Protein AF-A0A4C2ENH7-F1 (afdb_monomer_lite)

Radius of gyration: 14.87 Å; chains: 1; bounding box: 34×25×34 Å

Sequence (69 aa):
MIGSVENGTSPREVTSQDYESIYNGLIQNHLPKLAKYDIIDYDDRAKVVTVTPRIEEYVILIVIARMID

pLDDT: mean 79.7, std 13.09, range [50.72, 94.62]

Foldseek 3Di:
DVLCVVVVHDPVPCDPVSVVVVVCCCLVPPVVVCVVVVQWDADPVVRDIGGDPVVVVVVVVVVVVVVVD

Secondary structure (DSSP, 8-state):
-HHHHHH---TTT--HHHHHHHHHHIIIIIHHHHHHTTSEEEETTTTEEEE-TTHHHHHHHHHHHHHH-

InterPro domains:
  IPR055768 Domain of unknown function DUF7344 [PF24035] (5-50)

Structure (mmCIF, N/CA/C/O backbone):
data_AF-A0A4C2ENH7-F1
#
_entry.id   AF-A0A4C2ENH7-F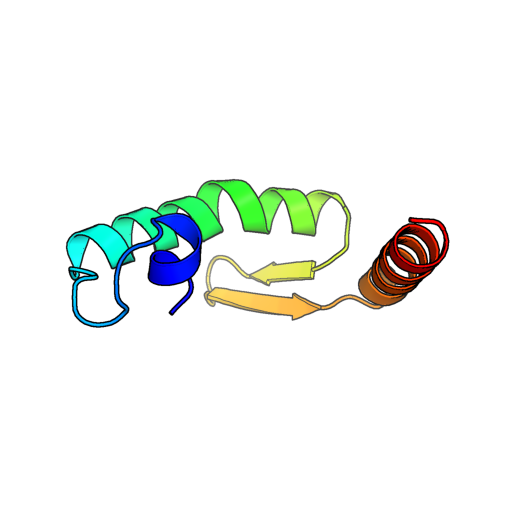1
#
loop_
_atom_site.group_PDB
_atom_site.id
_atom_site.type_symbol
_atom_site.label_atom_id
_atom_site.label_alt_id
_atom_site.label_comp_id
_atom_site.label_asym_id
_atom_site.label_entity_id
_atom_site.label_seq_id
_atom_site.pdbx_PDB_ins_code
_atom_site.Cartn_x
_atom_site.Cartn_y
_atom_site.Cartn_z
_atom_site.occupancy
_atom_site.B_iso_or_equiv
_atom_site.auth_seq_id
_atom_site.auth_comp_id
_atom_site.auth_asym_id
_atom_site.auth_atom_id
_atom_site.pdbx_PDB_model_num
ATOM 1 N N . MET A 1 1 ? 3.485 1.089 16.020 1.00 53.56 1 MET A N 1
ATOM 2 C CA . MET A 1 1 ? 2.087 0.950 15.553 1.00 53.56 1 MET A CA 1
ATOM 3 C C . MET A 1 1 ? 1.878 1.995 14.460 1.00 53.56 1 MET A C 1
ATOM 5 O O . MET A 1 1 ? 2.325 3.109 14.692 1.00 53.56 1 MET A O 1
ATOM 9 N N . ILE A 1 2 ? 1.296 1.666 13.296 1.00 56.69 2 ILE A N 1
ATOM 10 C CA . ILE A 1 2 ? 1.185 2.601 12.145 1.00 56.69 2 ILE A CA 1
ATOM 11 C C . ILE A 1 2 ? 0.559 3.942 12.557 1.00 56.69 2 ILE A C 1
ATOM 13 O O . ILE A 1 2 ? 1.111 4.988 12.242 1.00 56.69 2 ILE A O 1
ATOM 17 N N . GLY A 1 3 ? -0.475 3.911 13.401 1.00 50.72 3 GLY A N 1
ATOM 18 C CA . GLY A 1 3 ? -1.124 5.129 13.884 1.00 50.72 3 GLY A CA 1
ATOM 19 C C . GLY A 1 3 ? -0.244 6.099 14.671 1.00 50.72 3 GLY A C 1
ATOM 20 O O . GLY A 1 3 ? -0.437 7.303 14.618 1.00 50.72 3 GLY A O 1
ATOM 21 N N . SER A 1 4 ? 0.771 5.584 15.359 1.00 53.41 4 SER A N 1
ATOM 22 C CA . SER A 1 4 ? 1.748 6.401 16.085 1.00 53.41 4 SER A CA 1
ATOM 23 C C . SER A 1 4 ? 2.717 7.111 15.126 1.00 53.41 4 SER A C 1
ATOM 25 O O . SER A 1 4 ? 3.155 8.223 15.400 1.00 53.41 4 SER A O 1
ATOM 27 N N . VAL A 1 5 ? 3.001 6.500 13.968 1.00 59.31 5 VAL A N 1
ATOM 28 C CA . VAL A 1 5 ? 3.791 7.117 12.890 1.00 59.31 5 VAL A CA 1
ATOM 29 C C . VAL A 1 5 ? 2.963 8.162 12.142 1.00 59.31 5 VAL A C 1
ATOM 31 O O . VAL A 1 5 ? 3.485 9.225 11.828 1.00 59.31 5 VAL A O 1
ATOM 34 N N . GLU A 1 6 ? 1.681 7.890 11.888 1.00 57.34 6 GLU A N 1
ATOM 35 C CA . GLU A 1 6 ? 0.794 8.829 11.187 1.00 57.34 6 GLU A CA 1
ATOM 36 C C . GLU A 1 6 ? 0.405 10.046 12.036 1.00 57.34 6 GLU A C 1
ATOM 38 O O . GLU A 1 6 ? 0.387 11.161 11.521 1.00 57.34 6 GLU A O 1
ATOM 43 N N . ASN A 1 7 ? 0.153 9.864 13.336 1.00 62.94 7 ASN A N 1
ATOM 44 C CA . ASN A 1 7 ? -0.332 10.936 14.213 1.00 62.94 7 ASN A CA 1
ATOM 45 C C . ASN A 1 7 ? 0.763 11.579 15.080 1.00 62.94 7 ASN A C 1
ATOM 47 O O . ASN A 1 7 ? 0.457 12.451 15.892 1.00 62.94 7 ASN A O 1
ATOM 51 N N . GLY A 1 8 ? 2.020 11.132 14.981 1.00 59.16 8 GLY A N 1
ATOM 52 C CA . GLY A 1 8 ? 3.131 11.646 15.798 1.00 59.16 8 GLY A CA 1
ATOM 53 C C . GLY A 1 8 ? 2.953 11.463 17.315 1.00 59.16 8 GLY A C 1
ATOM 54 O O . GLY A 1 8 ? 3.623 12.130 18.100 1.00 59.16 8 GLY A O 1
ATOM 55 N N . THR A 1 9 ? 2.042 10.586 17.737 1.00 62.00 9 THR A N 1
ATOM 56 C CA . THR A 1 9 ? 1.673 10.326 19.139 1.00 62.00 9 THR A CA 1
ATOM 57 C C . THR A 1 9 ? 2.369 9.082 19.667 1.00 62.00 9 THR A C 1
ATOM 59 O O . THR A 1 9 ? 2.723 8.186 18.901 1.00 62.00 9 THR A O 1
ATOM 62 N N . SER A 1 10 ? 2.581 8.991 20.982 1.00 57.81 10 SER A N 1
ATOM 63 C CA . SER A 1 10 ? 3.212 7.815 21.592 1.00 57.81 10 SER A CA 1
ATOM 64 C C . SER A 1 10 ? 2.379 6.551 21.318 1.00 57.81 10 SER A C 1
ATOM 66 O O . SER A 1 10 ? 1.153 6.605 21.418 1.00 57.81 10 SER A O 1
ATOM 68 N N . PRO A 1 11 ? 2.982 5.370 21.058 1.00 55.47 11 PRO A N 1
ATOM 69 C CA . PRO A 1 11 ? 2.234 4.125 20.847 1.00 55.47 11 PRO A CA 1
ATOM 70 C C . PRO A 1 11 ? 1.296 3.735 22.001 1.00 55.47 11 PRO A C 1
ATOM 72 O O . PRO A 1 11 ? 0.440 2.875 21.818 1.00 55.47 11 PRO A O 1
ATOM 75 N N . ARG A 1 12 ? 1.484 4.328 23.190 1.00 56.38 12 ARG A N 1
ATOM 76 C CA . ARG A 1 12 ? 0.653 4.128 24.388 1.00 56.38 12 ARG A CA 1
ATOM 77 C C . ARG A 1 12 ? -0.594 5.016 24.436 1.00 56.38 12 ARG A C 1
ATOM 79 O O . ARG A 1 12 ? -1.457 4.770 25.267 1.00 56.38 12 ARG A O 1
ATOM 86 N N . GLU A 1 13 ? -0.671 6.032 23.583 1.00 62.19 13 GLU A N 1
ATOM 87 C CA . GLU A 1 13 ? -1.755 7.024 23.548 1.00 62.19 13 GLU A CA 1
ATOM 88 C C . GLU A 1 13 ? -2.745 6.770 22.409 1.00 62.19 13 GLU A C 1
ATOM 90 O O . GLU A 1 13 ? -3.779 7.425 22.342 1.00 62.19 13 GLU A O 1
ATOM 95 N N . VAL A 1 14 ? -2.449 5.811 21.526 1.00 61.81 14 VAL A N 1
ATOM 96 C CA . VAL A 1 14 ? -3.344 5.433 20.431 1.00 61.81 14 VAL A CA 1
ATOM 97 C C . VAL A 1 14 ? -4.587 4.782 21.027 1.00 61.81 14 VAL A C 1
ATOM 99 O O . VAL A 1 14 ? -4.525 3.673 21.564 1.00 61.81 14 VAL A O 1
ATOM 102 N N . THR A 1 15 ? -5.718 5.478 20.952 1.00 69.81 15 THR A N 1
ATOM 103 C CA . THR A 1 15 ? -6.999 4.929 21.392 1.00 69.81 15 THR A CA 1
ATOM 104 C C . THR A 1 15 ? -7.509 3.901 20.382 1.00 69.81 15 THR A C 1
ATOM 106 O O . THR A 1 15 ? -7.113 3.891 19.215 1.00 69.81 15 THR A O 1
ATOM 109 N N . SER A 1 16 ? -8.442 3.042 20.797 1.00 70.62 16 SER A N 1
ATOM 110 C CA . SER A 1 16 ? -9.115 2.113 19.876 1.00 70.62 16 SER A CA 1
ATOM 111 C C . SER A 1 16 ? -9.815 2.842 18.722 1.00 70.62 16 SER A C 1
ATOM 113 O O . SER A 1 16 ? -9.917 2.304 17.624 1.00 70.62 16 SER A O 1
ATOM 115 N N . GLN A 1 17 ? -10.260 4.077 18.963 1.00 73.88 17 GLN A N 1
ATOM 116 C CA . GLN A 1 17 ? -10.949 4.913 17.986 1.00 73.88 17 GLN A CA 1
ATOM 117 C C . GLN A 1 17 ? -9.974 5.517 16.962 1.00 73.88 17 GLN A C 1
ATOM 119 O O . GLN A 1 17 ? -10.272 5.549 15.769 1.00 73.88 17 GLN A O 1
ATOM 124 N N . ASP A 1 18 ? -8.769 5.898 17.399 1.00 70.62 18 ASP A N 1
ATOM 125 C CA . ASP A 1 18 ? -7.679 6.279 16.492 1.00 70.62 18 ASP A CA 1
ATOM 126 C C . ASP A 1 18 ? -7.260 5.091 15.626 1.00 70.62 18 ASP A C 1
ATOM 128 O O . ASP A 1 18 ? -7.072 5.224 14.417 1.00 70.62 18 ASP A O 1
ATOM 132 N N . TYR A 1 19 ? -7.176 3.906 16.233 1.00 70.69 19 TYR A N 1
ATOM 133 C CA . TYR A 1 19 ? -6.832 2.677 15.529 1.00 70.69 19 TYR A CA 1
ATOM 134 C C . TYR A 1 19 ? -7.832 2.359 14.411 1.00 70.69 19 TYR A C 1
ATOM 136 O O . TYR A 1 19 ? -7.427 2.040 13.296 1.00 70.69 19 TYR A O 1
ATOM 144 N N . GLU A 1 20 ? -9.130 2.488 14.688 1.00 78.12 20 GLU A N 1
ATOM 145 C CA . G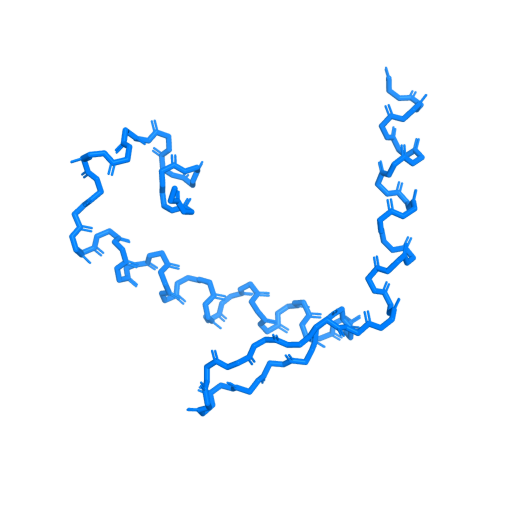LU A 1 20 ? -10.195 2.279 13.706 1.00 78.12 20 GLU A CA 1
ATOM 146 C C . GLU A 1 20 ? -10.147 3.317 12.575 1.00 78.12 20 GLU A C 1
ATOM 148 O O . GLU A 1 20 ? -10.265 2.961 11.403 1.00 78.12 20 GLU A O 1
ATOM 153 N N . SER A 1 21 ? -9.894 4.588 12.901 1.00 79.00 21 SER A N 1
ATOM 154 C CA . SER A 1 21 ? -9.747 5.666 11.915 1.00 79.00 21 SER A CA 1
ATOM 155 C C . SER A 1 21 ? -8.584 5.413 10.947 1.00 79.00 21 SER A C 1
ATOM 157 O O . SER A 1 21 ? -8.754 5.452 9.727 1.00 79.00 21 SER A O 1
ATOM 159 N N . ILE A 1 22 ? -7.415 5.064 11.485 1.00 76.69 22 ILE A N 1
ATOM 160 C CA . ILE A 1 22 ? -6.211 4.734 10.711 1.00 76.69 22 ILE A CA 1
ATOM 161 C C . ILE A 1 22 ? -6.423 3.481 9.863 1.00 76.69 22 ILE A C 1
ATOM 163 O O . ILE A 1 22 ? -6.080 3.455 8.681 1.00 76.69 22 ILE A O 1
ATOM 167 N N . TYR A 1 23 ? -7.045 2.451 10.435 1.00 79.19 23 TYR A N 1
ATOM 168 C CA . TYR A 1 23 ? -7.354 1.221 9.714 1.00 79.19 23 TYR A CA 1
ATOM 169 C C . TYR A 1 23 ? -8.306 1.480 8.537 1.00 79.19 23 TYR A C 1
ATOM 171 O O . TYR A 1 23 ? -8.070 1.001 7.425 1.00 79.19 23 TYR A O 1
ATOM 179 N N . ASN A 1 24 ? -9.330 2.311 8.746 1.00 84.31 24 ASN A N 1
ATOM 180 C CA . ASN A 1 24 ? -10.236 2.744 7.687 1.00 84.31 24 ASN A CA 1
ATOM 181 C C . ASN A 1 24 ? -9.504 3.553 6.611 1.00 84.31 24 ASN A C 1
ATOM 183 O O . ASN A 1 24 ? -9.701 3.297 5.424 1.00 84.31 24 ASN A O 1
ATOM 187 N N . GLY A 1 25 ? -8.620 4.476 6.999 1.00 85.38 25 GLY A N 1
ATOM 188 C CA . GLY A 1 25 ? -7.801 5.247 6.064 1.00 85.38 25 GLY A CA 1
ATOM 189 C C . GLY A 1 25 ? -6.901 4.360 5.200 1.00 85.38 25 GLY A C 1
ATOM 190 O O . GLY A 1 25 ? -6.874 4.508 3.975 1.00 85.38 25 GLY A O 1
ATOM 191 N N . LEU A 1 26 ? -6.220 3.391 5.816 1.00 85.38 26 LEU A N 1
ATOM 192 C CA . LEU A 1 26 ? -5.371 2.412 5.138 1.00 85.38 26 LEU A CA 1
ATOM 193 C C . LEU A 1 26 ? -6.157 1.626 4.081 1.00 85.38 26 LEU A C 1
ATOM 195 O O . LEU A 1 26 ? -5.758 1.603 2.914 1.00 85.38 26 LEU A O 1
ATOM 199 N N . ILE A 1 27 ? -7.291 1.040 4.473 1.00 89.12 27 ILE A N 1
ATOM 200 C CA . ILE A 1 27 ? -8.121 0.194 3.602 1.00 89.12 27 ILE A CA 1
ATOM 201 C C . ILE A 1 27 ? -8.804 0.993 2.499 1.00 89.12 27 ILE A C 1
ATOM 203 O O . ILE A 1 27 ? -8.828 0.550 1.356 1.00 89.12 27 ILE A O 1
ATOM 207 N N . GLN A 1 28 ? -9.365 2.159 2.813 1.00 88.81 28 GLN A N 1
ATOM 208 C CA . GLN A 1 28 ? -10.165 2.913 1.848 1.00 88.81 28 GLN A CA 1
ATOM 209 C C . GLN A 1 28 ? -9.302 3.717 0.874 1.00 88.81 28 GLN A C 1
ATOM 211 O O . GLN A 1 28 ? -9.706 3.925 -0.269 1.00 88.81 28 GLN A O 1
ATOM 216 N N . ASN A 1 29 ? -8.113 4.165 1.294 1.00 86.88 29 ASN A N 1
ATOM 217 C CA . ASN A 1 29 ? -7.326 5.116 0.508 1.00 86.88 29 ASN A CA 1
ATOM 218 C C . ASN A 1 29 ? -5.997 4.556 0.011 1.00 86.88 29 ASN A C 1
ATOM 220 O O . ASN A 1 29 ? -5.641 4.783 -1.147 1.00 86.88 29 ASN A O 1
ATOM 224 N N . HIS A 1 30 ? -5.229 3.884 0.867 1.00 88.44 30 HIS A N 1
ATOM 225 C CA . HIS A 1 30 ? -3.842 3.536 0.554 1.00 88.44 30 HIS A CA 1
ATOM 226 C C . HIS A 1 30 ? -3.733 2.207 -0.190 1.00 88.44 30 HIS A C 1
ATOM 228 O O . HIS A 1 30 ? -3.123 2.167 -1.261 1.00 88.44 30 HIS A O 1
ATOM 234 N N . LEU A 1 31 ? -4.366 1.144 0.317 1.00 92.31 31 LEU A N 1
ATOM 235 C CA . LEU A 1 31 ? -4.325 -0.173 -0.328 1.00 92.31 31 LEU A CA 1
ATOM 236 C C . LEU A 1 31 ? -4.895 -0.147 -1.760 1.00 92.31 31 LEU A C 1
ATOM 238 O O . LEU A 1 31 ? -4.217 -0.649 -2.656 1.00 92.31 31 LEU A O 1
ATOM 242 N N . PRO A 1 32 ? -6.029 0.526 -2.053 1.00 92.06 32 PRO A N 1
ATOM 243 C CA . PRO A 1 32 ? -6.548 0.606 -3.418 1.00 92.06 32 PRO A CA 1
ATOM 244 C C . PRO A 1 32 ? -5.618 1.364 -4.370 1.00 92.06 32 PRO A C 1
ATOM 246 O O . PRO A 1 32 ? -5.531 1.028 -5.549 1.00 92.06 32 PRO A O 1
ATOM 249 N N . LYS A 1 33 ? -4.886 2.376 -3.881 1.00 91.62 33 LYS A N 1
ATOM 250 C CA . LYS A 1 33 ? -3.895 3.096 -4.695 1.00 91.62 33 LYS A CA 1
ATOM 251 C C . LYS A 1 33 ? -2.699 2.211 -5.026 1.00 91.62 33 LYS A C 1
ATOM 253 O O . LYS A 1 33 ? -2.278 2.200 -6.175 1.00 91.62 33 LYS A O 1
ATOM 258 N N . LEU A 1 34 ? -2.170 1.472 -4.052 1.00 92.00 34 LEU A N 1
ATOM 259 C CA . LEU A 1 34 ? -1.058 0.546 -4.282 1.00 92.00 34 LEU A CA 1
ATOM 260 C C . LEU A 1 34 ? -1.469 -0.597 -5.223 1.00 92.00 34 LEU A C 1
ATOM 262 O O . LEU A 1 34 ? -0.719 -0.920 -6.141 1.00 92.00 34 LEU A O 1
ATOM 266 N N . ALA A 1 35 ? -2.681 -1.132 -5.055 1.00 92.06 35 ALA A N 1
ATOM 267 C CA . ALA A 1 35 ? -3.241 -2.157 -5.933 1.00 92.06 35 ALA A CA 1
ATOM 268 C C . ALA A 1 35 ? -3.473 -1.643 -7.362 1.00 92.06 35 ALA A C 1
ATOM 270 O O . ALA A 1 35 ? -3.162 -2.331 -8.329 1.00 92.06 35 ALA A O 1
ATOM 271 N N . LYS A 1 36 ? -3.932 -0.392 -7.526 1.00 93.31 36 LYS A N 1
ATOM 272 C CA . LYS A 1 36 ? -4.072 0.252 -8.845 1.00 93.31 36 LYS A CA 1
ATOM 273 C C . LYS A 1 36 ? -2.755 0.287 -9.628 1.00 93.31 36 LYS A C 1
ATOM 275 O O . LYS A 1 36 ? -2.782 0.223 -10.854 1.00 93.31 36 LYS A O 1
ATOM 280 N N . TYR A 1 37 ? -1.628 0.427 -8.935 1.00 91.94 37 TYR A N 1
ATOM 281 C CA . TYR A 1 37 ? -0.300 0.414 -9.547 1.00 91.94 37 TYR A CA 1
ATOM 282 C C . TYR A 1 37 ? 0.344 -0.971 -9.553 1.00 91.94 37 TYR A C 1
ATOM 284 O O . TYR A 1 37 ? 1.531 -1.054 -9.847 1.00 91.94 37 TYR A O 1
ATOM 292 N N . ASP A 1 38 ? -0.414 -2.032 -9.254 1.00 94.06 38 ASP A N 1
ATOM 293 C CA . ASP A 1 38 ? 0.057 -3.419 -9.270 1.00 94.06 38 ASP A CA 1
ATOM 294 C C . ASP A 1 38 ? 1.255 -3.638 -8.330 1.00 94.06 38 ASP A C 1
ATOM 296 O O . ASP A 1 38 ? 2.113 -4.466 -8.590 1.00 94.06 38 ASP A O 1
ATOM 300 N N . ILE A 1 39 ? 1.360 -2.859 -7.245 1.00 93.56 39 ILE A N 1
ATOM 301 C CA . ILE A 1 39 ? 2.426 -2.989 -6.230 1.00 93.56 39 ILE A CA 1
ATOM 302 C C . ILE A 1 39 ? 2.059 -4.070 -5.204 1.00 93.56 39 ILE A C 1
ATOM 304 O O . ILE A 1 39 ? 2.920 -4.761 -4.657 1.00 93.56 39 ILE A O 1
ATOM 308 N N . ILE A 1 40 ? 0.761 -4.201 -4.934 1.00 94.56 40 ILE A N 1
ATOM 309 C CA . ILE A 1 40 ? 0.187 -5.228 -4.071 1.00 94.56 40 ILE A CA 1
ATOM 310 C C . ILE A 1 40 ? -1.045 -5.826 -4.745 1.00 94.56 40 ILE A C 1
ATOM 312 O O . ILE A 1 40 ? -1.726 -5.144 -5.508 1.00 94.56 40 ILE A O 1
ATOM 316 N N . ASP A 1 41 ? -1.372 -7.054 -4.377 1.00 94.62 41 ASP A N 1
ATOM 317 C CA . ASP A 1 41 ? -2.716 -7.601 -4.484 1.00 94.62 41 ASP A CA 1
ATOM 318 C C . ASP A 1 41 ? -3.397 -7.494 -3.113 1.00 94.62 41 ASP A C 1
ATOM 320 O O . ASP A 1 41 ? -2.807 -7.850 -2.085 1.00 94.62 41 ASP A O 1
ATOM 324 N N . TYR A 1 42 ? -4.612 -6.952 -3.086 1.00 91.31 42 TYR A N 1
ATOM 325 C CA . TYR A 1 42 ? -5.374 -6.752 -1.857 1.00 91.31 42 TYR A CA 1
ATOM 326 C C . TYR A 1 42 ? -6.716 -7.474 -1.930 1.00 91.31 42 TYR A C 1
ATOM 328 O O . TYR A 1 42 ? -7.635 -7.041 -2.627 1.00 91.31 42 TYR A O 1
ATOM 336 N N . ASP A 1 43 ? -6.848 -8.537 -1.137 1.00 89.38 43 ASP A N 1
ATOM 337 C CA . ASP A 1 43 ? -8.126 -9.195 -0.897 1.00 89.38 43 ASP A CA 1
ATOM 338 C C . ASP A 1 43 ? -8.856 -8.467 0.237 1.00 89.38 43 ASP A C 1
ATOM 340 O O . ASP A 1 43 ? -8.600 -8.688 1.424 1.00 89.38 43 ASP A O 1
ATOM 344 N N . ASP A 1 44 ? -9.787 -7.588 -0.136 1.00 84.38 44 ASP A N 1
ATOM 345 C CA . ASP A 1 44 ? -10.604 -6.821 0.808 1.00 84.38 44 ASP A CA 1
ATOM 346 C C . ASP A 1 44 ? -11.525 -7.702 1.671 1.00 84.38 44 ASP A C 1
ATOM 348 O O . ASP A 1 44 ? -11.856 -7.334 2.801 1.00 84.38 44 ASP A O 1
ATOM 352 N N . ARG A 1 45 ? -11.915 -8.888 1.183 1.00 85.56 45 ARG A N 1
ATOM 353 C CA . ARG A 1 45 ? -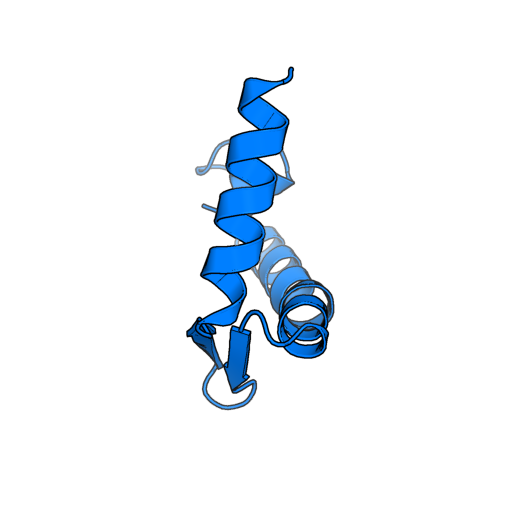12.785 -9.814 1.925 1.00 85.56 45 ARG A CA 1
ATOM 354 C C . ARG A 1 45 ? -11.997 -10.5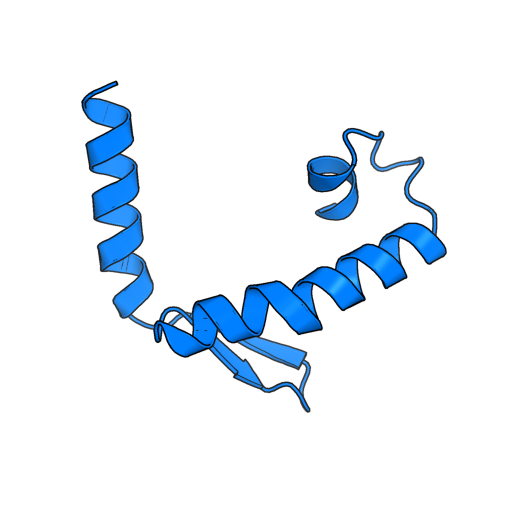71 2.982 1.00 85.56 45 ARG A C 1
ATOM 356 O O . ARG A 1 45 ? -12.460 -10.686 4.114 1.00 85.56 45 ARG A O 1
ATOM 363 N N . ALA A 1 46 ? -10.818 -11.069 2.621 1.00 87.50 46 ALA A N 1
ATOM 364 C CA . ALA A 1 46 ? -9.931 -11.780 3.537 1.00 87.50 46 ALA A CA 1
ATOM 365 C C . ALA A 1 46 ? -9.063 -10.837 4.390 1.00 87.50 46 ALA A C 1
ATOM 367 O O . ALA A 1 46 ? -8.444 -11.286 5.352 1.00 87.50 46 ALA A O 1
ATOM 368 N N . LYS A 1 47 ? -9.011 -9.540 4.048 1.00 82.75 47 LYS A N 1
ATOM 369 C CA . LYS A 1 47 ? -8.094 -8.537 4.617 1.00 82.75 47 LYS A CA 1
ATOM 370 C C . LYS A 1 47 ? -6.625 -8.956 4.499 1.00 82.75 47 LYS A C 1
ATOM 372 O O . LYS A 1 47 ? -5.823 -8.693 5.393 1.00 82.75 47 LYS A O 1
ATOM 377 N N . VAL A 1 48 ? -6.273 -9.581 3.376 1.00 89.06 48 VAL A N 1
ATOM 378 C CA . VAL A 1 48 ? -4.918 -10.069 3.088 1.00 89.06 48 VAL A CA 1
ATOM 379 C C . VAL A 1 48 ? -4.265 -9.189 2.030 1.00 89.06 48 VAL A C 1
ATOM 381 O O . VAL A 1 48 ? -4.876 -8.867 1.014 1.00 89.06 48 VAL A O 1
ATOM 384 N N . VAL A 1 49 ? -3.010 -8.813 2.275 1.00 91.50 49 VAL A N 1
ATOM 385 C CA . VAL A 1 49 ? -2.163 -8.076 1.332 1.00 91.50 49 VAL A CA 1
ATOM 386 C C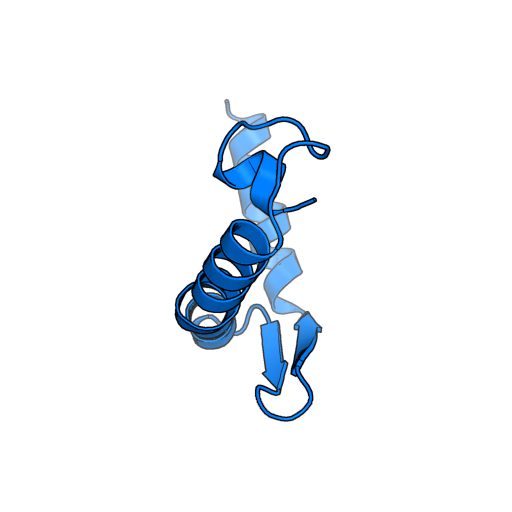 . VAL A 1 49 ? -1.029 -8.989 0.888 1.00 91.50 49 VAL A C 1
ATOM 388 O O . VAL A 1 49 ? -0.296 -9.511 1.729 1.00 91.50 49 VAL A O 1
ATOM 391 N N . THR A 1 50 ? -0.855 -9.133 -0.421 1.00 94.19 50 THR A N 1
ATOM 392 C CA . THR A 1 50 ? 0.275 -9.844 -1.025 1.00 94.19 50 THR A CA 1
ATOM 393 C C . THR A 1 50 ? 1.089 -8.863 -1.852 1.00 94.19 50 THR A C 1
ATOM 395 O O . THR A 1 50 ? 0.537 -8.121 -2.656 1.00 94.19 50 THR A O 1
ATOM 398 N N . VAL A 1 51 ? 2.404 -8.827 -1.658 1.00 92.94 51 VAL A N 1
ATOM 399 C CA . VAL A 1 51 ? 3.291 -8.016 -2.503 1.00 92.94 51 VAL A CA 1
ATOM 400 C C . VAL A 1 51 ? 3.458 -8.660 -3.872 1.00 92.94 51 VAL A C 1
ATOM 402 O O . VAL A 1 51 ? 3.610 -9.877 -3.980 1.00 92.94 51 VAL A O 1
ATOM 405 N N . THR A 1 52 ? 3.448 -7.838 -4.914 1.00 94.50 52 THR A N 1
ATOM 406 C CA . THR A 1 52 ? 3.763 -8.279 -6.274 1.00 94.50 52 THR A CA 1
ATOM 407 C C . THR A 1 52 ? 5.260 -8.083 -6.551 1.00 94.50 52 THR A C 1
ATOM 409 O O . THR A 1 52 ? 5.920 -7.307 -5.853 1.00 94.50 52 THR A O 1
ATOM 412 N N . PRO A 1 53 ? 5.818 -8.704 -7.605 1.00 92.94 53 PRO A N 1
ATOM 413 C CA . PRO A 1 53 ? 7.204 -8.459 -8.013 1.00 92.94 53 PRO A CA 1
ATOM 414 C C . PRO A 1 53 ? 7.505 -6.993 -8.368 1.00 92.94 53 PRO A C 1
ATOM 416 O O . PRO A 1 53 ? 8.638 -6.541 -8.226 1.00 92.94 53 PRO A O 1
ATOM 419 N N . ARG A 1 54 ? 6.493 -6.213 -8.776 1.00 89.31 54 ARG A N 1
ATOM 420 C CA . ARG A 1 54 ? 6.649 -4.803 -9.171 1.00 89.31 54 ARG A CA 1
ATOM 421 C C . ARG A 1 54 ? 7.165 -3.922 -8.031 1.00 89.31 54 ARG A C 1
ATOM 423 O O . ARG A 1 54 ? 7.757 -2.874 -8.282 1.00 89.31 54 ARG A O 1
ATOM 430 N N . ILE A 1 55 ? 6.975 -4.327 -6.773 1.00 89.19 55 ILE A N 1
ATOM 431 C CA . ILE A 1 55 ? 7.487 -3.570 -5.626 1.00 89.19 55 ILE A CA 1
ATOM 432 C C . ILE A 1 55 ? 9.014 -3.403 -5.667 1.00 89.19 55 ILE A C 1
ATOM 434 O O . ILE A 1 55 ? 9.521 -2.374 -5.224 1.00 89.19 55 ILE A O 1
ATOM 438 N N . GLU A 1 56 ? 9.745 -4.361 -6.245 1.00 86.12 56 GLU A N 1
ATOM 439 C CA . GLU A 1 56 ? 11.207 -4.316 -6.345 1.00 86.12 56 GLU A CA 1
ATOM 440 C C . GLU A 1 56 ? 11.683 -3.140 -7.211 1.00 86.12 56 GLU A C 1
ATOM 442 O O . GLU A 1 56 ? 12.643 -2.456 -6.852 1.00 86.12 56 GLU A O 1
ATOM 447 N N . GLU A 1 57 ? 10.960 -2.826 -8.291 1.00 84.56 57 GLU A N 1
ATOM 448 C CA . GLU A 1 57 ? 11.259 -1.691 -9.173 1.00 84.56 57 GLU A CA 1
ATOM 449 C C . GLU A 1 57 ? 11.181 -0.357 -8.415 1.00 84.56 57 GLU A C 1
ATOM 451 O O . GLU A 1 57 ? 12.069 0.492 -8.527 1.00 84.56 57 GLU A O 1
ATOM 456 N N . TYR A 1 58 ? 10.147 -0.185 -7.584 1.00 83.81 58 TYR A N 1
ATOM 457 C CA . TYR A 1 58 ? 9.962 1.022 -6.776 1.00 83.81 58 TYR A CA 1
ATOM 458 C C . TYR A 1 58 ? 10.970 1.120 -5.630 1.00 83.81 58 TYR A C 1
ATOM 460 O O . TYR A 1 58 ? 11.433 2.219 -5.321 1.00 83.81 58 TYR A O 1
ATOM 468 N N . VAL A 1 59 ? 11.343 -0.006 -5.013 1.00 83.88 59 VAL A N 1
ATOM 469 C CA . VAL A 1 59 ? 12.386 -0.035 -3.976 1.00 83.88 59 VAL A CA 1
ATOM 470 C C . VAL A 1 59 ? 13.719 0.438 -4.551 1.00 83.88 59 VAL A C 1
ATOM 472 O O . VAL A 1 59 ? 14.360 1.294 -3.945 1.00 83.88 59 VAL A O 1
ATOM 475 N N . ILE A 1 60 ? 14.107 -0.041 -5.737 1.00 76.69 60 ILE A N 1
ATOM 476 C CA . ILE A 1 60 ? 15.330 0.405 -6.422 1.00 76.69 60 ILE A CA 1
ATOM 477 C C . ILE A 1 60 ? 15.287 1.917 -6.672 1.00 76.69 60 ILE A C 1
ATOM 479 O O . ILE A 1 60 ? 16.252 2.619 -6.374 1.00 76.69 60 ILE A O 1
ATOM 483 N N . LEU A 1 61 ? 14.157 2.433 -7.158 1.00 75.31 61 LEU A N 1
ATOM 484 C CA . LEU A 1 61 ? 13.978 3.853 -7.465 1.00 75.31 61 LEU A CA 1
ATOM 485 C C . LEU A 1 61 ? 14.102 4.740 -6.213 1.00 75.31 61 LEU A C 1
ATOM 487 O O . LEU A 1 61 ? 14.775 5.768 -6.252 1.00 75.31 61 LEU A O 1
ATOM 491 N N . ILE A 1 62 ? 13.515 4.317 -5.088 1.00 85.38 62 ILE A N 1
ATOM 492 C CA . ILE A 1 62 ? 13.616 5.013 -3.793 1.00 85.38 62 ILE A CA 1
ATOM 493 C C . ILE A 1 62 ? 15.047 4.967 -3.248 1.00 85.38 62 ILE A C 1
ATOM 495 O O . ILE A 1 62 ? 15.532 5.972 -2.728 1.00 85.38 62 ILE A O 1
ATOM 499 N N . VAL A 1 63 ? 15.723 3.818 -3.343 1.00 84.50 63 VAL A N 1
ATOM 500 C CA . VAL A 1 63 ? 17.114 3.671 -2.887 1.00 84.50 63 VAL A CA 1
ATOM 501 C C . VAL A 1 63 ? 18.028 4.582 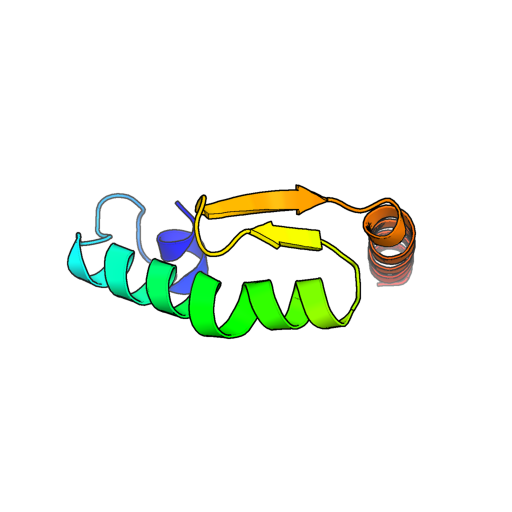-3.693 1.00 84.50 63 VAL A C 1
ATOM 503 O O . VAL A 1 63 ? 18.791 5.330 -3.093 1.00 84.50 63 VAL A O 1
ATOM 506 N N . ILE A 1 64 ? 17.906 4.579 -5.023 1.00 81.75 64 ILE A N 1
ATOM 507 C CA . ILE A 1 64 ? 18.675 5.473 -5.890 1.00 81.75 64 ILE A CA 1
ATOM 508 C C . ILE A 1 64 ? 18.400 6.927 -5.516 1.00 81.75 64 ILE A C 1
ATOM 510 O O . ILE A 1 64 ? 19.359 7.642 -5.264 1.00 81.75 64 ILE A O 1
ATOM 514 N N . ALA A 1 65 ? 17.133 7.345 -5.403 1.00 82.12 65 ALA A N 1
ATOM 515 C CA . ALA A 1 65 ? 16.775 8.717 -5.031 1.00 82.12 65 ALA A CA 1
ATOM 516 C C . ALA A 1 65 ? 17.450 9.164 -3.722 1.00 82.12 65 ALA A C 1
ATOM 518 O O . ALA A 1 65 ? 18.049 10.230 -3.678 1.00 82.12 65 ALA A O 1
ATOM 519 N N . ARG A 1 66 ? 17.461 8.306 -2.694 1.00 87.19 66 ARG A N 1
ATOM 520 C CA . ARG A 1 66 ? 18.134 8.592 -1.414 1.00 87.19 66 ARG A CA 1
ATOM 521 C C . ARG A 1 66 ? 19.660 8.585 -1.461 1.00 87.19 66 ARG A C 1
ATOM 523 O O . ARG A 1 66 ? 20.276 8.996 -0.489 1.00 87.19 66 ARG A O 1
ATOM 530 N N . MET A 1 67 ? 20.269 8.059 -2.521 1.00 81.62 67 MET A N 1
ATOM 531 C CA . MET A 1 67 ? 21.722 8.097 -2.717 1.00 81.62 67 MET A CA 1
ATOM 532 C C . MET A 1 67 ? 22.179 9.347 -3.478 1.00 81.62 67 MET A C 1
ATOM 534 O O . MET A 1 67 ? 23.380 9.606 -3.524 1.00 81.62 67 MET A O 1
ATOM 538 N N . ILE A 1 68 ? 21.250 10.076 -4.107 1.00 84.00 68 ILE A N 1
ATOM 539 C CA . ILE A 1 68 ? 21.528 11.331 -4.824 1.00 84.00 68 ILE A CA 1
ATOM 540 C C . ILE A 1 68 ? 21.176 12.577 -3.995 1.00 84.00 68 ILE A C 1
ATOM 542 O O . ILE A 1 68 ? 21.558 13.674 -4.402 1.00 84.00 68 ILE A O 1
ATOM 546 N N . ASP A 1 69 ? 20.480 12.395 -2.867 1.00 59.88 69 ASP A N 1
ATOM 547 C CA . ASP A 1 69 ? 20.245 13.398 -1.816 1.00 59.88 69 ASP A CA 1
ATOM 548 C C . ASP A 1 69 ? 21.411 13.434 -0.808 1.00 59.88 69 ASP A C 1
ATOM 550 O O . ASP A 1 69 ? 21.769 14.548 -0.356 1.00 59.88 69 ASP A O 1
#

Organism: NCBI:txid2509225